Protein AF-A0A8S2W669-F1 (afdb_monomer_lite)

Foldseek 3Di:
DDDDDDPCCVVPPVVVVVVVVVLVVVVVCVVPFPDKDKDWDWDADPVRWIKIWIKIWGDDDNDIDIGTPDIDTDDD

Sequence (76 aa):
MYSLLSRRQITRDKLPKLHDRMIMKLKALCNNAEYASVTLDVWTDRRLRSYIGITLHTFVGDDLKSHLLSFAPLKG

Structure (mmCIF, N/CA/C/O backbone):
data_AF-A0A8S2W669-F1
#
_entry.id   AF-A0A8S2W669-F1
#
loop_
_atom_site.group_PDB
_atom_site.id
_atom_site.type_symbol
_atom_site.label_atom_id
_atom_site.label_alt_id
_atom_site.label_comp_id
_atom_site.label_asym_id
_atom_site.label_entity_id
_atom_site.label_seq_id
_atom_site.pdbx_PDB_ins_code
_atom_site.Cartn_x
_atom_site.Cartn_y
_atom_site.Cartn_z
_atom_site.occupancy
_atom_site.B_iso_or_equiv
_atom_site.auth_seq_id
_atom_site.auth_comp_id
_atom_site.auth_asym_id
_atom_site.auth_atom_id
_atom_site.pdbx_PDB_model_num
ATOM 1 N N . MET A 1 1 ? -27.182 9.052 -19.762 1.00 49.44 1 MET A N 1
ATOM 2 C CA . MET A 1 1 ? -27.809 9.471 -18.489 1.00 49.44 1 MET A CA 1
ATOM 3 C C . MET A 1 1 ? -26.969 8.915 -17.347 1.00 49.44 1 MET A C 1
ATOM 5 O O . MET A 1 1 ? -26.884 7.701 -17.220 1.00 49.44 1 MET A O 1
ATOM 9 N N . TYR A 1 2 ? -26.273 9.765 -16.588 1.00 79.50 2 TYR A N 1
ATOM 10 C CA . TYR A 1 2 ? -25.505 9.326 -15.418 1.00 79.50 2 TYR A CA 1
ATOM 11 C C . TYR A 1 2 ? -26.414 9.351 -14.189 1.00 79.50 2 TYR A C 1
ATOM 13 O O . TYR A 1 2 ? -26.965 10.395 -13.854 1.00 79.50 2 TYR A O 1
ATOM 21 N N . SER A 1 3 ? -26.591 8.204 -13.536 1.00 85.19 3 SER A N 1
ATOM 22 C CA . SER A 1 3 ? -27.310 8.102 -12.264 1.00 85.19 3 SER A CA 1
ATOM 23 C C . SER A 1 3 ? -26.320 8.074 -11.106 1.00 85.19 3 SER A C 1
ATOM 25 O O . SER A 1 3 ? -25.320 7.352 -11.168 1.00 85.19 3 SER A O 1
ATOM 27 N N . LEU A 1 4 ? -26.622 8.797 -10.028 1.00 90.69 4 LEU A N 1
ATOM 28 C CA . LEU A 1 4 ? -25.847 8.706 -8.793 1.00 90.69 4 LEU A CA 1
ATOM 29 C C . LEU A 1 4 ? -25.885 7.276 -8.246 1.00 90.69 4 LEU A C 1
ATOM 31 O O . LEU A 1 4 ? -26.930 6.627 -8.207 1.00 90.69 4 LEU A O 1
ATOM 35 N N . LEU A 1 5 ? -24.723 6.785 -7.823 1.00 93.06 5 LEU A N 1
ATOM 36 C CA . LEU A 1 5 ? -24.606 5.471 -7.209 1.00 93.06 5 LEU A CA 1
ATOM 37 C C . LEU A 1 5 ? -25.002 5.551 -5.73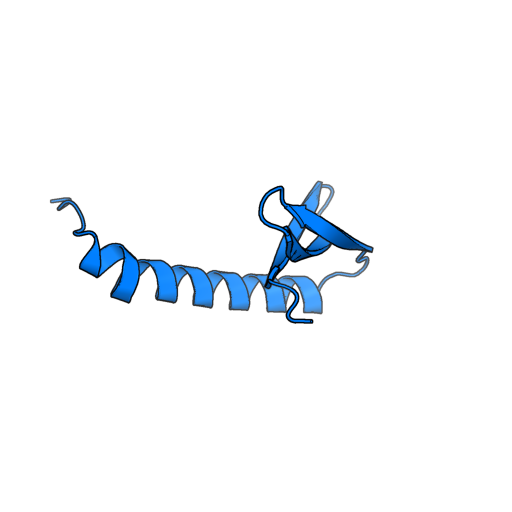7 1.00 93.06 5 LEU A C 1
ATOM 39 O O . LEU A 1 5 ? -24.518 6.402 -4.994 1.00 93.06 5 LEU A O 1
ATOM 43 N N . SER A 1 6 ? -25.826 4.609 -5.290 1.00 95.62 6 SER A N 1
ATOM 44 C CA . SER A 1 6 ? -26.093 4.442 -3.863 1.00 95.62 6 SER A CA 1
ATOM 45 C C . SER A 1 6 ? -24.847 3.947 -3.122 1.00 95.62 6 SER A C 1
ATOM 47 O O . SER A 1 6 ? -24.014 3.224 -3.676 1.00 95.62 6 SER A O 1
ATOM 49 N N . ARG A 1 7 ? -24.771 4.227 -1.814 1.00 95.56 7 ARG A N 1
ATOM 50 C CA . ARG A 1 7 ? -23.736 3.666 -0.926 1.00 95.56 7 ARG A CA 1
ATOM 51 C C . ARG A 1 7 ? -23.623 2.146 -1.070 1.00 95.56 7 ARG A C 1
ATOM 53 O O . ARG A 1 7 ? -22.521 1.616 -1.150 1.00 95.56 7 ARG A O 1
ATOM 60 N N . ARG A 1 8 ? -24.758 1.444 -1.157 1.00 96.50 8 ARG A N 1
ATOM 61 C CA . ARG A 1 8 ? -24.792 -0.015 -1.335 1.00 96.50 8 ARG A CA 1
ATOM 62 C C . ARG A 1 8 ? -24.112 -0.441 -2.637 1.00 96.50 8 ARG A C 1
ATOM 64 O O . ARG A 1 8 ? -23.342 -1.395 -2.610 1.00 96.50 8 ARG A O 1
ATOM 71 N N . GLN A 1 9 ? -24.374 0.249 -3.747 1.00 95.75 9 GLN A N 1
ATOM 72 C CA . GLN A 1 9 ? -23.731 -0.039 -5.034 1.00 95.75 9 GLN A CA 1
ATOM 73 C C . GLN A 1 9 ? -22.232 0.271 -4.999 1.00 95.75 9 GLN A C 1
ATOM 75 O O . GLN A 1 9 ? -21.436 -0.510 -5.515 1.00 95.75 9 GLN A O 1
ATOM 80 N N . ILE A 1 10 ? -21.827 1.366 -4.352 1.00 96.25 10 ILE A N 1
ATOM 81 C CA . ILE A 1 10 ? -20.409 1.700 -4.185 1.00 96.25 10 ILE A CA 1
ATOM 82 C C . ILE A 1 10 ? -19.702 0.592 -3.399 1.00 96.25 10 ILE A C 1
ATOM 84 O O . ILE A 1 10 ? -18.731 0.025 -3.888 1.00 96.25 10 ILE A O 1
ATOM 88 N N . THR A 1 11 ? -20.216 0.235 -2.221 1.00 97.19 11 THR A N 1
ATOM 89 C CA . THR A 1 11 ? -19.563 -0.720 -1.318 1.00 97.19 11 THR A CA 1
ATOM 90 C C . THR A 1 11 ? -19.610 -2.163 -1.818 1.00 97.19 11 THR A C 1
ATOM 92 O O . THR A 1 11 ? -18.625 -2.873 -1.662 1.00 97.19 11 THR A O 1
ATOM 95 N N . ARG A 1 12 ? -20.731 -2.625 -2.390 1.00 95.56 12 ARG A N 1
ATOM 96 C CA . ARG A 1 12 ? -20.908 -4.048 -2.742 1.00 95.56 12 ARG A CA 1
ATOM 97 C C . ARG A 1 12 ? -20.577 -4.393 -4.191 1.00 95.56 12 ARG A C 1
ATOM 99 O O . ARG A 1 12 ? -20.386 -5.566 -4.476 1.00 95.56 12 ARG A O 1
ATOM 106 N N . ASP A 1 13 ? -20.543 -3.414 -5.093 1.00 94.81 13 ASP A N 1
ATOM 107 C CA . ASP A 1 13 ? -20.302 -3.660 -6.522 1.00 94.81 13 ASP A CA 1
ATOM 108 C C . ASP A 1 13 ? -19.060 -2.916 -7.020 1.00 94.81 13 ASP A C 1
ATOM 110 O O . ASP A 1 13 ? -18.097 -3.535 -7.474 1.00 94.81 13 ASP A O 1
ATOM 114 N N . LYS A 1 14 ? -19.039 -1.581 -6.921 1.00 95.56 14 LYS A N 1
ATOM 115 C CA . LYS A 1 14 ? -17.992 -0.790 -7.586 1.00 95.56 14 LYS A CA 1
ATOM 116 C C . LYS A 1 14 ? -16.632 -0.880 -6.901 1.00 95.56 14 LYS A C 1
ATOM 118 O O . LYS A 1 14 ? -15.640 -1.072 -7.600 1.00 95.56 14 LYS A O 1
ATOM 123 N N . LEU A 1 15 ? -16.575 -0.757 -5.574 1.00 96.50 15 LEU A N 1
ATOM 124 C CA . LEU A 1 15 ? -15.317 -0.811 -4.825 1.00 96.50 15 LEU A CA 1
ATOM 125 C C . LEU A 1 15 ? -14.621 -2.175 -4.940 1.00 96.50 15 LEU A C 1
ATOM 127 O O . LEU A 1 15 ? -13.452 -2.164 -5.314 1.00 96.50 15 LEU A O 1
ATOM 131 N N . PRO A 1 16 ? -15.289 -3.329 -4.730 1.00 97.25 16 PRO A N 1
ATOM 132 C CA . PRO A 1 16 ? -14.644 -4.633 -4.896 1.00 97.25 16 PRO A CA 1
ATOM 133 C C . PRO A 1 16 ? -14.077 -4.829 -6.307 1.00 97.25 16 PRO A C 1
ATOM 135 O O . PRO A 1 16 ? -12.907 -5.148 -6.466 1.00 97.25 16 PRO A O 1
ATOM 138 N N . LYS A 1 17 ? -14.845 -4.492 -7.355 1.00 96.81 17 LYS A N 1
ATOM 139 C CA . LYS A 1 17 ? -14.367 -4.586 -8.748 1.00 96.81 17 LYS A CA 1
ATOM 140 C C . LYS A 1 17 ? -13.190 -3.658 -9.052 1.00 96.81 17 LYS A C 1
ATOM 142 O O . LYS A 1 17 ? -12.358 -3.959 -9.906 1.00 96.81 17 LYS A O 1
ATOM 147 N N . LEU A 1 18 ? -13.144 -2.477 -8.436 1.00 96.31 18 LEU A N 1
ATOM 148 C CA .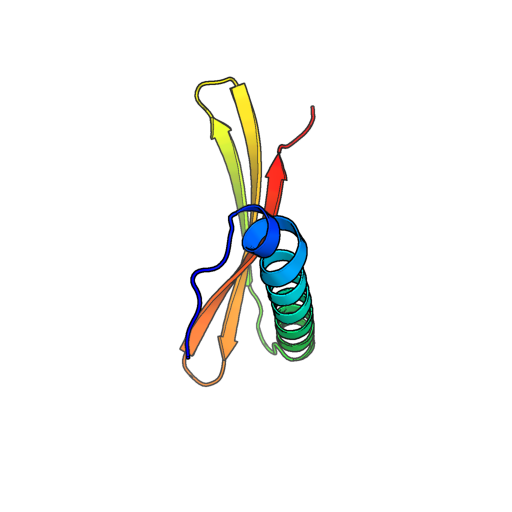 LEU A 1 18 ? -12.000 -1.571 -8.559 1.00 96.31 18 LEU A CA 1
ATOM 149 C C . LEU A 1 18 ? -10.779 -2.130 -7.835 1.00 96.31 18 LEU A C 1
ATOM 151 O O . LEU A 1 18 ? -9.687 -2.101 -8.397 1.00 96.31 18 LEU A O 1
ATOM 155 N N . HIS A 1 19 ? -10.983 -2.665 -6.637 1.00 95.38 19 HIS A N 1
ATOM 156 C CA . HIS A 1 19 ? -9.952 -3.301 -5.837 1.00 95.38 19 HIS A CA 1
ATOM 157 C C . HIS A 1 19 ? -9.332 -4.498 -6.566 1.00 95.38 19 HIS A C 1
ATOM 159 O O . HIS A 1 19 ? -8.118 -4.533 -6.732 1.00 95.38 19 HIS A O 1
ATOM 165 N N . ASP A 1 20 ? -10.141 -5.407 -7.112 1.00 96.94 20 ASP A N 1
ATOM 166 C CA . ASP A 1 20 ? -9.642 -6.584 -7.833 1.00 96.94 20 ASP A CA 1
ATOM 167 C C . ASP A 1 20 ? -8.835 -6.184 -9.073 1.00 96.94 20 ASP A C 1
ATOM 169 O O . ASP A 1 20 ? -7.751 -6.712 -9.327 1.00 96.94 20 ASP A O 1
ATOM 173 N N . ARG A 1 21 ? -9.313 -5.174 -9.815 1.00 97.19 21 ARG A N 1
ATOM 174 C CA . ARG A 1 21 ? -8.558 -4.595 -10.935 1.00 97.19 21 ARG A CA 1
ATOM 175 C C . ARG A 1 21 ? -7.244 -3.970 -10.486 1.00 97.19 21 ARG A C 1
ATOM 177 O O . ARG A 1 21 ? -6.251 -4.101 -11.197 1.00 97.19 21 ARG A O 1
ATOM 184 N N . MET A 1 22 ? -7.229 -3.295 -9.339 1.00 95.69 22 MET A N 1
ATOM 185 C CA . MET A 1 22 ? -6.008 -2.711 -8.794 1.00 95.69 22 MET A CA 1
ATOM 186 C C . MET A 1 22 ? -5.020 -3.798 -8.367 1.00 95.69 22 MET A C 1
ATOM 188 O O . MET A 1 22 ? -3.859 -3.725 -8.750 1.00 95.69 22 MET A O 1
ATOM 192 N N . ILE A 1 23 ? -5.475 -4.846 -7.674 1.00 96.00 23 ILE A N 1
ATOM 193 C CA . ILE A 1 23 ? -4.630 -5.987 -7.296 1.00 96.00 23 ILE A CA 1
ATOM 194 C C . ILE A 1 23 ? -4.009 -6.639 -8.530 1.00 96.00 23 ILE A C 1
ATOM 196 O O . ILE A 1 23 ? -2.813 -6.916 -8.524 1.00 96.00 23 ILE A O 1
ATOM 200 N N . MET A 1 24 ? -4.783 -6.869 -9.595 1.00 96.94 24 MET A N 1
ATOM 201 C CA . MET A 1 24 ? -4.237 -7.439 -10.833 1.00 96.94 24 MET A CA 1
ATOM 202 C C . MET A 1 24 ? -3.130 -6.560 -11.427 1.00 96.94 24 MET A C 1
ATOM 204 O O . MET A 1 24 ? -2.080 -7.076 -11.805 1.00 96.94 24 MET A O 1
ATOM 208 N N . LYS A 1 25 ? -3.330 -5.236 -11.459 1.00 94.88 25 LYS A N 1
ATOM 209 C CA . LYS A 1 25 ? -2.312 -4.288 -11.935 1.00 94.88 25 LYS A CA 1
ATOM 210 C C . LYS A 1 25 ? -1.066 -4.285 -11.055 1.00 94.88 25 LYS A C 1
ATOM 212 O O . LYS A 1 25 ? 0.035 -4.326 -11.587 1.00 94.88 25 LYS A O 1
ATOM 217 N N . LEU A 1 26 ? -1.237 -4.267 -9.734 1.00 94.75 26 LEU A N 1
ATOM 218 C CA . LEU A 1 26 ? -0.123 -4.287 -8.787 1.00 94.75 26 LEU A CA 1
ATOM 219 C C . LEU A 1 26 ? 0.678 -5.585 -8.897 1.00 94.75 26 LEU A C 1
ATOM 221 O O . LEU A 1 26 ? 1.896 -5.524 -8.935 1.00 94.75 26 LEU A O 1
ATOM 225 N N . LYS A 1 27 ? 0.023 -6.744 -9.041 1.00 95.62 27 LYS A N 1
ATOM 226 C CA . LYS A 1 27 ? 0.714 -8.022 -9.280 1.00 95.62 27 LYS A CA 1
ATOM 227 C C . LYS A 1 27 ? 1.542 -7.997 -10.564 1.00 95.62 27 LYS A C 1
ATOM 229 O O . LYS A 1 27 ? 2.690 -8.423 -10.547 1.00 95.62 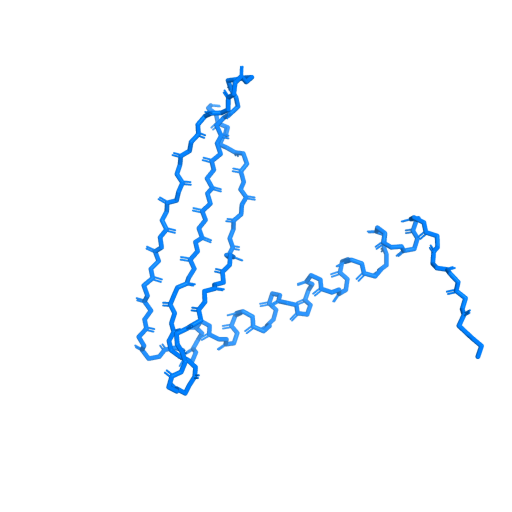27 LYS A O 1
ATOM 234 N N . ALA A 1 28 ? 0.978 -7.485 -11.658 1.00 94.81 28 ALA A N 1
ATOM 235 C CA . ALA A 1 28 ? 1.711 -7.348 -12.915 1.00 94.81 28 ALA A CA 1
ATOM 236 C C . ALA A 1 28 ? 2.910 -6.397 -12.773 1.00 94.81 28 ALA A C 1
ATOM 238 O O . ALA A 1 28 ? 3.991 -6.698 -13.266 1.00 94.81 28 ALA A O 1
ATOM 239 N N . LEU A 1 29 ? 2.733 -5.284 -12.059 1.00 93.19 29 LEU A N 1
ATOM 240 C CA . LEU A 1 29 ? 3.799 -4.328 -11.778 1.00 93.19 29 LEU A CA 1
ATOM 241 C C . LEU A 1 29 ? 4.906 -4.959 -10.923 1.00 93.19 29 LEU A C 1
ATOM 243 O O . LEU A 1 29 ? 6.067 -4.856 -11.294 1.00 93.19 29 LEU A O 1
ATOM 247 N N . CYS A 1 30 ? 4.566 -5.685 -9.854 1.00 92.50 30 CYS A N 1
ATOM 248 C CA . CYS A 1 30 ? 5.546 -6.406 -9.038 1.00 92.50 30 CYS A CA 1
ATOM 249 C C . CYS A 1 30 ? 6.319 -7.462 -9.840 1.00 92.50 30 CYS A C 1
ATOM 251 O O . CYS A 1 30 ? 7.515 -7.616 -9.631 1.00 92.50 30 CYS A O 1
ATOM 253 N N . ASN A 1 31 ? 5.654 -8.179 -10.751 1.00 94.31 31 ASN A N 1
ATOM 254 C CA . ASN A 1 31 ? 6.299 -9.212 -11.567 1.00 94.31 31 ASN A CA 1
ATOM 255 C C . ASN A 1 31 ? 7.260 -8.639 -12.618 1.00 94.31 31 ASN A C 1
ATOM 257 O O . ASN A 1 31 ? 8.193 -9.327 -13.018 1.00 94.31 31 ASN A O 1
ATOM 261 N N . ASN A 1 32 ? 7.011 -7.412 -13.081 1.00 93.19 32 ASN A N 1
ATOM 262 C CA . ASN A 1 32 ? 7.784 -6.771 -14.147 1.00 93.19 32 ASN A CA 1
ATOM 263 C C . ASN A 1 32 ? 8.784 -5.727 -13.625 1.00 93.19 32 ASN A C 1
ATOM 265 O O . ASN A 1 32 ? 9.519 -5.147 -14.420 1.00 93.19 32 ASN A O 1
ATOM 269 N N . ALA A 1 33 ? 8.783 -5.437 -12.324 1.00 93.56 33 ALA A N 1
ATOM 270 C CA . ALA A 1 33 ? 9.686 -4.463 -11.729 1.00 93.56 33 ALA A CA 1
ATOM 271 C C . ALA A 1 33 ? 11.124 -4.998 -11.741 1.00 93.56 33 ALA A C 1
ATOM 273 O O . ALA A 1 33 ? 11.422 -5.996 -11.090 1.00 93.56 33 ALA A O 1
ATOM 274 N N . GLU A 1 34 ? 12.020 -4.307 -12.448 1.00 92.75 34 GLU A N 1
ATOM 275 C CA . GLU A 1 34 ? 13.456 -4.617 -12.449 1.00 92.75 34 GLU A CA 1
ATOM 276 C C . GLU A 1 34 ? 14.097 -4.267 -11.098 1.00 92.75 34 GLU A C 1
ATOM 278 O O . GLU A 1 34 ? 14.838 -5.060 -10.522 1.00 92.75 34 GLU A O 1
ATOM 283 N N . TYR A 1 35 ? 13.737 -3.101 -10.553 1.00 93.69 35 TYR A N 1
ATOM 284 C CA . TYR A 1 35 ? 14.183 -2.632 -9.244 1.00 93.69 35 TYR A CA 1
ATOM 285 C C . TYR A 1 35 ? 12.982 -2.317 -8.363 1.00 93.69 35 TYR A C 1
ATOM 287 O O . TYR A 1 35 ? 12.088 -1.562 -8.750 1.00 93.69 35 TYR A O 1
ATOM 295 N N . ALA A 1 36 ? 12.978 -2.865 -7.153 1.00 94.69 36 ALA A N 1
ATOM 296 C CA . ALA A 1 36 ? 11.927 -2.651 -6.175 1.00 94.69 36 ALA A CA 1
ATOM 297 C C . ALA A 1 36 ? 12.535 -2.370 -4.801 1.00 94.69 36 ALA A C 1
ATOM 299 O O . ALA A 1 36 ? 13.431 -3.076 -4.343 1.00 94.69 36 ALA A O 1
ATOM 3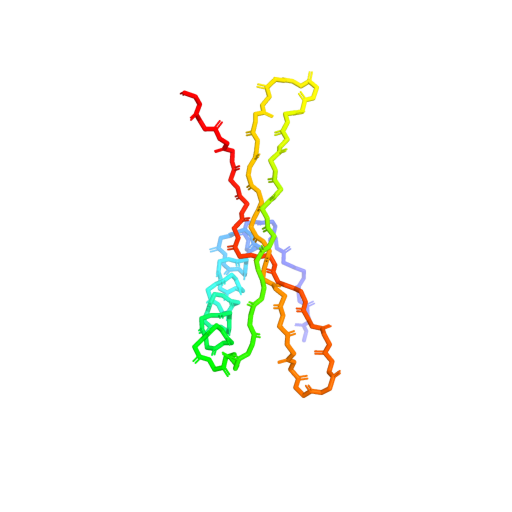00 N N . SER A 1 37 ? 12.008 -1.352 -4.130 1.00 97.25 37 SER A N 1
ATOM 301 C CA . SER A 1 37 ? 12.224 -1.097 -2.710 1.00 97.25 37 SER A CA 1
ATOM 302 C C . SER A 1 37 ? 10.887 -1.187 -1.990 1.00 97.25 37 SER A C 1
ATOM 304 O O . SER A 1 37 ? 9.855 -0.806 -2.540 1.00 97.25 37 SER A O 1
ATOM 306 N N . VAL A 1 38 ? 10.882 -1.702 -0.766 1.00 97.00 38 VAL A N 1
ATOM 307 C CA . VAL A 1 38 ? 9.668 -1.818 0.042 1.00 97.00 38 VAL A CA 1
ATOM 308 C C . VAL A 1 38 ? 9.895 -1.114 1.365 1.00 97.00 38 VAL A C 1
ATOM 310 O O . VAL A 1 38 ? 10.862 -1.402 2.068 1.00 97.00 38 VAL A O 1
ATOM 313 N N . THR A 1 39 ? 8.990 -0.205 1.708 1.00 98.19 39 THR A N 1
ATOM 314 C CA . THR A 1 39 ? 8.938 0.413 3.031 1.00 98.19 39 THR A CA 1
ATOM 315 C C . THR A 1 39 ? 7.892 -0.278 3.890 1.00 98.19 39 THR A C 1
ATOM 317 O O . THR A 1 39 ? 6.839 -0.720 3.414 1.00 98.19 39 THR A O 1
ATOM 320 N N . LEU A 1 40 ? 8.231 -0.399 5.170 1.00 97.50 40 LEU A N 1
ATOM 321 C CA . LEU A 1 40 ? 7.389 -0.967 6.202 1.00 97.50 40 LEU A CA 1
ATOM 322 C C . LEU A 1 40 ? 7.138 0.107 7.255 1.00 97.50 40 LEU A C 1
ATOM 324 O O . LEU A 1 40 ? 8.039 0.444 8.021 1.00 97.50 40 LEU A O 1
ATOM 328 N N . ASP A 1 41 ? 5.904 0.588 7.314 1.00 97.25 41 ASP A N 1
ATOM 329 C CA . ASP A 1 41 ? 5.477 1.554 8.316 1.00 97.25 41 ASP A CA 1
ATOM 330 C C . ASP A 1 41 ? 4.704 0.823 9.409 1.00 97.25 41 ASP A C 1
ATOM 332 O O . ASP A 1 41 ? 3.659 0.221 9.154 1.00 97.25 41 ASP A O 1
ATOM 336 N N . VAL A 1 42 ? 5.208 0.879 10.641 1.00 96.94 42 VAL A N 1
ATOM 337 C CA . VAL A 1 42 ? 4.530 0.326 11.818 1.00 96.94 42 VAL A CA 1
ATOM 338 C C . VAL A 1 42 ? 4.287 1.445 12.811 1.00 96.94 42 VAL A C 1
ATOM 340 O O . VAL A 1 42 ? 5.210 2.159 13.198 1.00 96.94 42 VAL A O 1
ATOM 343 N N . TRP A 1 43 ? 3.040 1.598 13.243 1.00 96.31 43 TRP A N 1
ATOM 344 C CA . TRP A 1 43 ? 2.682 2.602 14.238 1.00 96.31 43 TRP A CA 1
ATOM 345 C C . TRP A 1 43 ? 1.520 2.136 15.106 1.00 96.31 43 TRP A C 1
ATOM 347 O O . TRP A 1 43 ? 0.730 1.273 14.724 1.00 96.31 43 TRP A O 1
ATOM 357 N N . THR A 1 44 ? 1.401 2.755 16.275 1.00 96.75 44 THR A N 1
ATOM 358 C CA . THR A 1 44 ? 0.268 2.583 17.183 1.00 96.75 44 THR A CA 1
ATOM 359 C C . THR A 1 44 ? -0.471 3.906 17.284 1.00 96.75 44 THR A C 1
ATOM 361 O O . THR A 1 44 ? 0.140 4.954 17.493 1.00 96.75 44 THR A O 1
ATOM 364 N N . ASP A 1 45 ? -1.788 3.884 17.093 1.00 95.50 45 ASP A N 1
ATOM 365 C CA . ASP A 1 45 ? -2.599 5.091 17.201 1.00 95.50 45 ASP A CA 1
ATOM 366 C C . ASP A 1 45 ? -2.887 5.476 18.664 1.00 95.50 45 ASP A C 1
ATOM 368 O O . ASP A 1 45 ? -2.591 4.756 19.618 1.00 95.50 45 ASP A O 1
ATOM 372 N N . ARG A 1 46 ? -3.542 6.625 18.855 1.00 96.62 46 ARG A N 1
ATOM 373 C CA . ARG A 1 46 ? -3.940 7.123 20.185 1.00 96.62 46 ARG A CA 1
ATOM 374 C C . ARG A 1 46 ? -4.962 6.246 20.917 1.00 96.62 46 ARG A C 1
ATOM 376 O O . ARG A 1 46 ? -5.240 6.492 22.085 1.00 96.62 46 ARG A O 1
ATOM 383 N N . ARG A 1 47 ? -5.551 5.262 20.238 1.00 95.62 47 ARG A N 1
ATOM 384 C CA . ARG A 1 47 ? -6.4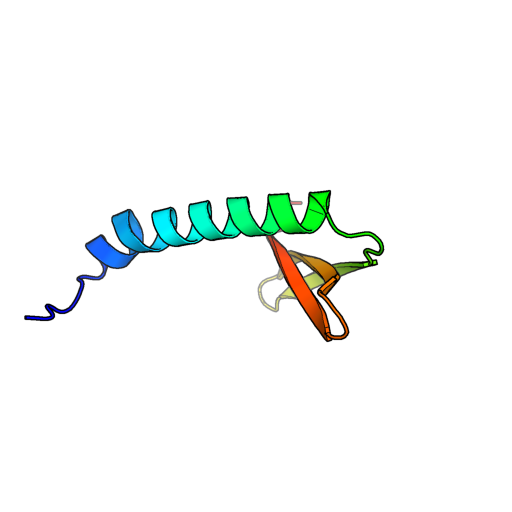85 4.277 20.796 1.00 95.62 47 ARG A CA 1
ATOM 385 C C . ARG A 1 47 ? -5.805 2.931 21.049 1.00 95.62 47 ARG A C 1
ATOM 387 O O . ARG A 1 47 ? -6.508 1.944 21.241 1.00 95.62 47 ARG A O 1
ATOM 394 N N . LEU A 1 48 ? -4.469 2.898 21.051 1.00 94.12 48 LEU A N 1
ATOM 395 C CA . LEU A 1 48 ? -3.660 1.695 21.251 1.00 94.12 48 LEU A CA 1
ATOM 396 C C . LEU A 1 48 ? -3.919 0.611 20.193 1.00 94.12 48 LEU A C 1
ATOM 398 O O . LEU A 1 48 ? -3.765 -0.577 20.459 1.00 94.12 48 LEU A O 1
ATOM 402 N N . ARG A 1 49 ? -4.316 1.007 18.979 1.00 95.38 49 ARG A N 1
ATOM 403 C CA . ARG A 1 49 ? -4.431 0.099 17.835 1.00 95.38 49 ARG A CA 1
ATOM 404 C C . ARG A 1 49 ? -3.147 0.172 17.032 1.00 95.38 49 ARG A C 1
ATOM 406 O O . ARG A 1 49 ? -2.782 1.248 16.558 1.00 95.38 49 ARG A O 1
ATOM 413 N N . SER A 1 50 ? -2.481 -0.962 16.878 1.00 96.25 50 SER A N 1
ATOM 414 C CA . SER A 1 50 ? -1.278 -1.065 16.060 1.00 96.25 50 SER A CA 1
ATOM 415 C C . SER A 1 50 ? -1.637 -1.364 14.608 1.00 96.25 50 SER A C 1
ATOM 417 O O . SER A 1 50 ? -2.604 -2.073 14.323 1.00 96.25 50 SER A O 1
ATOM 419 N N . TYR A 1 51 ? -0.861 -0.812 13.686 1.00 96.94 51 TYR A N 1
ATOM 420 C CA . TYR A 1 51 ? -1.052 -0.931 12.248 1.00 96.94 51 TYR A CA 1
ATOM 421 C C . TYR A 1 51 ? 0.272 -1.217 11.558 1.00 96.94 51 TYR A C 1
ATOM 423 O O . TYR A 1 51 ? 1.335 -0.826 12.038 1.00 96.94 51 TYR A O 1
ATOM 431 N N . ILE A 1 52 ? 0.165 -1.885 10.417 1.00 97.19 52 ILE A N 1
ATOM 432 C CA . ILE A 1 52 ? 1.256 -2.160 9.496 1.00 97.19 52 ILE A CA 1
ATOM 433 C C . ILE A 1 52 ? 0.845 -1.695 8.098 1.00 97.19 52 ILE A C 1
ATOM 435 O O . ILE A 1 52 ? -0.226 -2.053 7.597 1.00 97.19 52 ILE A O 1
ATOM 439 N N . GLY A 1 53 ? 1.687 -0.874 7.485 1.00 97.56 53 GLY A N 1
ATOM 440 C CA . GLY A 1 53 ? 1.597 -0.441 6.097 1.00 97.56 53 GLY A CA 1
ATOM 441 C C . GLY A 1 53 ? 2.802 -0.958 5.323 1.00 97.56 53 GLY A C 1
ATOM 442 O O . GLY A 1 53 ? 3.927 -0.873 5.805 1.00 97.56 53 GLY A O 1
ATOM 443 N N . ILE A 1 54 ? 2.569 -1.508 4.136 1.00 97.50 54 ILE A N 1
ATOM 444 C CA . ILE A 1 54 ? 3.626 -1.980 3.237 1.00 97.50 54 ILE A CA 1
ATOM 445 C C . ILE A 1 54 ? 3.482 -1.231 1.921 1.00 97.50 54 ILE A C 1
ATOM 447 O O . ILE A 1 54 ? 2.455 -1.375 1.250 1.00 97.50 54 ILE A O 1
ATOM 451 N N . THR A 1 55 ? 4.506 -0.475 1.532 1.00 98.06 55 THR A N 1
ATOM 452 C CA . THR A 1 55 ? 4.506 0.315 0.295 1.00 98.06 55 THR A CA 1
ATOM 453 C C . THR A 1 55 ? 5.656 -0.116 -0.604 1.00 98.06 55 THR A C 1
ATOM 455 O O . THR A 1 55 ? 6.805 -0.171 -0.180 1.00 98.06 55 THR A O 1
ATOM 458 N N . LEU A 1 56 ? 5.345 -0.427 -1.860 1.00 97.38 56 LEU A N 1
ATOM 459 C CA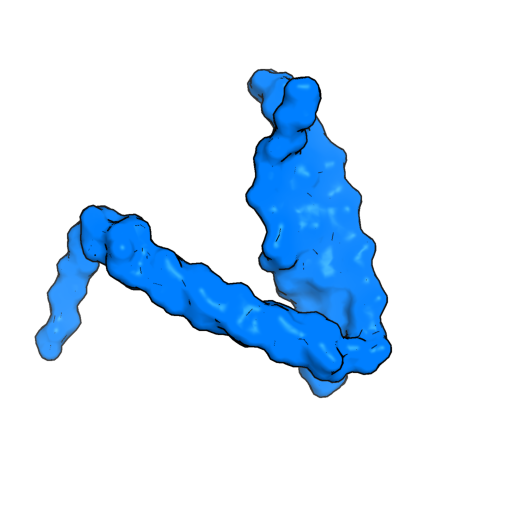 . LEU A 1 56 ? 6.321 -0.674 -2.917 1.00 97.38 56 LEU A CA 1
ATOM 460 C C . LEU A 1 56 ? 6.742 0.646 -3.553 1.00 97.38 56 LEU A C 1
ATOM 462 O O . LEU A 1 56 ? 5.887 1.459 -3.890 1.00 97.38 56 LEU A O 1
ATOM 466 N N . HIS A 1 57 ? 8.032 0.794 -3.809 1.00 97.31 57 HIS A N 1
ATOM 467 C CA . HIS A 1 57 ? 8.635 1.860 -4.590 1.00 97.31 57 HIS A CA 1
ATOM 468 C C . HIS A 1 57 ? 9.396 1.235 -5.759 1.00 97.31 57 HIS A C 1
ATOM 470 O O . HIS A 1 57 ? 10.260 0.382 -5.559 1.00 97.31 57 HIS A O 1
ATOM 476 N N . THR A 1 58 ? 9.069 1.633 -6.981 1.00 96.62 58 THR A N 1
ATOM 477 C CA . THR A 1 58 ? 9.727 1.132 -8.194 1.00 96.62 58 THR A CA 1
ATOM 478 C C . THR A 1 58 ? 9.675 2.184 -9.294 1.00 96.62 58 THR A C 1
ATOM 480 O O . THR A 1 58 ? 8.889 3.130 -9.214 1.00 96.62 58 THR A O 1
ATOM 483 N N . PHE A 1 59 ? 10.505 2.023 -10.316 1.00 94.88 59 PHE A N 1
ATOM 484 C CA . PHE A 1 59 ? 10.480 2.872 -11.496 1.00 94.88 59 PHE A CA 1
ATOM 485 C C . PHE A 1 59 ? 9.534 2.292 -12.549 1.00 94.88 59 PHE A C 1
ATOM 487 O O . PHE A 1 59 ? 9.570 1.101 -12.854 1.00 94.88 59 PHE A O 1
ATOM 494 N N . VAL A 1 60 ? 8.674 3.142 -13.106 1.00 90.94 60 VAL A N 1
ATOM 495 C CA . VAL A 1 60 ? 7.845 2.823 -14.274 1.00 90.94 60 VAL A CA 1
ATOM 496 C C . VAL A 1 60 ? 8.229 3.805 -15.372 1.00 90.94 60 VAL A C 1
ATOM 498 O O . VAL A 1 60 ? 7.790 4.955 -15.358 1.00 90.94 60 VAL A O 1
ATOM 501 N N . GLY A 1 61 ? 9.082 3.360 -16.298 1.00 90.31 61 GLY A N 1
ATOM 502 C CA . GLY A 1 61 ? 9.848 4.283 -17.139 1.00 90.31 61 GLY A CA 1
ATOM 503 C C . GLY A 1 61 ? 10.830 5.072 -16.272 1.00 90.31 61 GLY A C 1
ATOM 504 O O . GLY A 1 61 ? 11.450 4.498 -15.381 1.00 90.31 61 GLY A O 1
ATOM 505 N N . ASP A 1 62 ? 10.903 6.385 -16.472 1.00 93.19 62 ASP A N 1
ATOM 506 C CA . ASP A 1 62 ? 11.791 7.266 -15.697 1.00 93.19 62 ASP A CA 1
ATOM 507 C C . ASP A 1 62 ? 11.152 7.785 -14.394 1.00 93.19 62 ASP A C 1
ATOM 509 O O . ASP A 1 62 ? 11.783 8.496 -13.610 1.00 93.19 62 ASP A O 1
ATOM 513 N N . ASP A 1 63 ? 9.894 7.421 -14.131 1.00 95.00 63 ASP A N 1
ATOM 514 C CA . ASP A 1 63 ? 9.155 7.899 -12.969 1.00 95.00 63 ASP A CA 1
ATOM 515 C C . ASP A 1 63 ? 9.270 6.939 -11.782 1.00 95.00 63 ASP A C 1
ATOM 517 O O . ASP A 1 63 ? 8.848 5.782 -11.861 1.00 95.00 63 ASP A O 1
ATOM 521 N N . LEU A 1 64 ? 9.691 7.459 -10.626 1.00 94.88 64 LEU A N 1
ATOM 522 C CA . LEU A 1 64 ? 9.525 6.762 -9.351 1.00 94.88 64 LEU A CA 1
ATOM 523 C C . LEU A 1 64 ? 8.038 6.731 -8.966 1.00 94.88 64 LEU A C 1
ATOM 525 O O . LEU A 1 64 ? 7.402 7.772 -8.771 1.00 94.88 64 LEU A O 1
ATOM 529 N N . LYS A 1 65 ? 7.477 5.530 -8.822 1.00 94.81 65 LYS A N 1
ATOM 530 C CA . LYS A 1 65 ? 6.099 5.300 -8.380 1.00 94.81 65 LYS A CA 1
ATOM 531 C C . LYS A 1 65 ? 6.076 4.561 -7.049 1.00 94.81 65 LYS A C 1
ATOM 533 O O . LYS A 1 65 ? 6.857 3.642 -6.815 1.00 94.81 65 LYS A O 1
ATOM 538 N N . SER A 1 66 ? 5.120 4.949 -6.208 1.00 96.88 66 SER A N 1
ATOM 539 C CA . SER A 1 66 ? 4.884 4.354 -4.894 1.00 96.88 66 SER A CA 1
ATOM 540 C C . SER A 1 66 ? 3.477 3.766 -4.829 1.00 96.88 66 SER A C 1
ATOM 542 O O . SER A 1 66 ? 2.504 4.445 -5.167 1.00 96.88 66 SER A O 1
ATOM 544 N N . HIS A 1 67 ? 3.354 2.521 -4.378 1.00 96.31 67 HIS A N 1
ATOM 545 C CA . HIS A 1 67 ? 2.095 1.785 -4.321 1.00 96.31 67 HIS A CA 1
ATOM 546 C C . HIS A 1 67 ? 1.911 1.102 -2.967 1.00 96.31 67 HIS A C 1
ATOM 548 O O . HIS A 1 67 ? 2.700 0.238 -2.592 1.00 96.31 67 HIS A O 1
ATOM 554 N N . LEU A 1 68 ? 0.836 1.446 -2.253 1.00 96.38 68 LEU A N 1
ATOM 555 C CA . LEU A 1 68 ? 0.450 0.754 -1.025 1.00 96.38 68 LEU A CA 1
ATOM 556 C C . LEU A 1 68 ? -0.005 -0.670 -1.372 1.00 96.38 68 LEU A C 1
ATOM 558 O O . LEU A 1 68 ? -1.036 -0.858 -2.019 1.00 96.38 68 LEU A O 1
ATOM 562 N N . LEU A 1 69 ? 0.775 -1.663 -0.953 1.00 95.69 69 LEU A N 1
ATOM 563 C CA . LEU A 1 69 ? 0.494 -3.078 -1.188 1.00 95.69 69 LEU A CA 1
ATOM 564 C C . LEU A 1 69 ? -0.418 -3.660 -0.114 1.00 95.69 69 LEU A C 1
ATOM 566 O O . LEU A 1 69 ? -1.279 -4.486 -0.409 1.00 95.69 69 LEU A O 1
ATOM 570 N N . SER A 1 70 ? -0.214 -3.247 1.135 1.00 94.25 70 SER A N 1
ATOM 571 C CA . SER A 1 70 ? -0.989 -3.740 2.265 1.00 94.25 70 SER A CA 1
ATOM 572 C C . SER A 1 70 ? -1.134 -2.671 3.332 1.00 94.25 70 SER A C 1
ATOM 574 O O . SER A 1 70 ? -0.221 -1.888 3.583 1.00 94.25 70 SER A O 1
ATOM 576 N N . PHE A 1 71 ? -2.293 -2.677 3.973 1.00 95.50 71 PHE A N 1
ATOM 577 C CA . PHE A 1 71 ? -2.576 -1.926 5.181 1.00 95.50 71 PHE A CA 1
ATOM 578 C C . PHE A 1 71 ? -3.426 -2.816 6.075 1.00 95.50 71 PHE A C 1
ATOM 580 O O . PHE A 1 71 ? -4.536 -3.199 5.695 1.00 95.50 71 PHE A O 1
ATOM 587 N N . ALA A 1 72 ? -2.916 -3.153 7.253 1.00 95.62 72 ALA A N 1
ATOM 588 C CA . ALA A 1 72 ? -3.617 -4.034 8.171 1.00 95.62 72 ALA A CA 1
ATOM 589 C C . ALA A 1 72 ? -3.470 -3.563 9.622 1.00 95.62 72 ALA A C 1
ATOM 591 O O . ALA A 1 72 ? -2.433 -3.015 9.995 1.00 95.62 72 ALA A O 1
ATOM 592 N N . PRO A 1 73 ? -4.488 -3.783 10.470 1.00 95.38 73 PRO A N 1
ATOM 593 C CA . PRO A 1 73 ? -4.280 -3.739 11.907 1.00 95.38 73 PRO A CA 1
ATOM 594 C C . PRO A 1 73 ? -3.358 -4.896 12.317 1.00 95.38 73 PRO A C 1
ATOM 596 O O . PRO A 1 73 ? -3.577 -6.042 11.918 1.00 95.38 73 PRO A O 1
ATOM 599 N N . LEU A 1 74 ? -2.354 -4.603 13.136 1.00 90.94 74 LEU A N 1
ATOM 600 C CA . LEU A 1 74 ? -1.569 -5.614 13.832 1.00 90.94 74 LEU A CA 1
ATOM 601 C C . LEU A 1 74 ? -2.417 -6.142 14.987 1.00 90.94 74 LEU A C 1
ATOM 603 O O . LEU A 1 74 ? -2.804 -5.394 15.886 1.00 90.94 74 LEU A O 1
ATOM 607 N N . LYS A 1 75 ? -2.742 -7.432 14.935 1.00 79.06 75 LYS A N 1
ATOM 608 C CA . LYS A 1 75 ? -3.323 -8.134 16.077 1.00 79.06 75 LYS A CA 1
ATOM 609 C C . LYS A 1 75 ? -2.160 -8.623 16.935 1.00 79.06 75 LYS A C 1
ATOM 611 O O . LYS A 1 75 ? -1.303 -9.334 16.414 1.00 79.06 75 LYS A O 1
ATOM 616 N N . GLY A 1 76 ? -2.116 -8.162 18.183 1.00 59.06 76 GLY A N 1
ATOM 617 C CA . GLY A 1 76 ? -1.274 -8.756 19.221 1.00 59.06 76 GLY A CA 1
ATOM 618 C C . GLY A 1 76 ? -1.800 -10.113 19.658 1.00 59.06 76 GLY A C 1
ATOM 619 O O . GLY A 1 76 ? -2.992 -10.395 19.384 1.00 59.06 76 GLY A O 1
#

Organism: NCBI:txid392030

Radius of gyration: 16.47 Å; chains: 1; bounding box: 42×19×40 Å

Secondary structure (DSSP, 8-state):
-PPPPPHHHIIIIIHHHHHHHHHHHHHHHHHH-SSEEEEEEEEE-TTS-EEEEEEEEEEETTEEEEEEEEEEEEP-

pLDDT: mean 93.84, std 7.34, range [49.44, 98.19]